Protein AF-A0A1W9U5G1-F1 (afdb_monomer_lite)

Secondary structure (DSSP, 8-state):
-HHHHHHTTSS-HHHHHHHHHHHHHHHHHHHS-GGG--HHHHHHHHHTHHHHHHHHHHHHHHHHH--

Foldseek 3Di:
DLVVCCVVVLADPVLSVLVVLVVVVVVCVVPPDPPPDDCVSVVVCVVCVVVSVVNNVVSNVVVVVVD

pLDDT: mean 84.23, std 12.67, range [46.34, 96.12]

Radius of gyration: 13.97 Å; chains: 1; bounding box: 33×23×34 Å

Structure (mmCIF, N/CA/C/O backbone):
data_AF-A0A1W9U5G1-F1
#
_entry.id   AF-A0A1W9U5G1-F1
#
loop_
_atom_site.group_PDB
_atom_site.id
_atom_site.type_symbol
_atom_site.label_atom_id
_atom_site.label_alt_id
_atom_site.label_comp_id
_atom_site.label_asym_id
_atom_site.label_entity_id
_atom_site.label_seq_id
_atom_site.pdbx_PDB_ins_code
_atom_site.Cartn_x
_atom_site.Cartn_y
_atom_site.Cartn_z
_atom_site.occupancy
_atom_site.B_iso_or_equiv
_atom_site.auth_seq_id
_atom_site.auth_comp_id
_atom_site.auth_asym_id
_atom_site.auth_atom_id
_atom_site.pdbx_PDB_model_num
ATOM 1 N N . MET A 1 1 ? -0.220 12.013 7.038 1.00 74.62 1 MET A N 1
ATOM 2 C CA . MET A 1 1 ? -1.432 11.185 6.849 1.00 74.62 1 MET A CA 1
ATOM 3 C C . MET A 1 1 ? -1.171 9.722 7.182 1.00 74.62 1 MET A C 1
ATOM 5 O O . MET A 1 1 ? -1.786 9.269 8.128 1.00 74.62 1 MET A O 1
ATOM 9 N N . LEU A 1 2 ? -0.247 9.006 6.517 1.00 87.81 2 LEU A N 1
ATOM 10 C CA . LEU A 1 2 ? 0.002 7.579 6.816 1.00 87.81 2 LEU A CA 1
ATOM 11 C C . LEU A 1 2 ? 0.459 7.324 8.269 1.00 87.81 2 LEU A C 1
ATOM 13 O O . LEU A 1 2 ? -0.181 6.570 8.984 1.00 87.81 2 LEU A O 1
ATOM 17 N N . ILE A 1 3 ? 1.478 8.051 8.744 1.00 90.94 3 ILE A N 1
ATOM 18 C CA . ILE A 1 3 ? 1.970 7.954 10.138 1.00 90.94 3 ILE A CA 1
ATOM 19 C C . ILE A 1 3 ? 0.884 8.298 11.169 1.00 90.94 3 ILE A C 1
ATOM 21 O O . ILE A 1 3 ? 0.846 7.762 12.268 1.00 90.94 3 ILE A O 1
ATOM 25 N N . THR A 1 4 ? -0.037 9.194 10.813 1.00 92.75 4 THR A N 1
ATOM 26 C CA . THR A 1 4 ? -1.157 9.558 11.685 1.00 92.75 4 THR A CA 1
ATOM 27 C C . THR A 1 4 ? -2.139 8.396 11.842 1.00 92.75 4 THR A C 1
ATOM 29 O O . THR A 1 4 ? -2.638 8.185 12.940 1.00 92.75 4 THR A O 1
ATOM 32 N N . ALA A 1 5 ? -2.398 7.640 10.769 1.00 89.94 5 ALA A N 1
ATOM 33 C CA . ALA A 1 5 ? -3.249 6.453 10.815 1.00 89.94 5 ALA A CA 1
ATOM 34 C C . ALA A 1 5 ? -2.597 5.321 11.625 1.00 89.94 5 ALA A C 1
ATOM 36 O O . ALA A 1 5 ? -3.276 4.676 12.418 1.00 89.94 5 ALA A O 1
ATOM 37 N N . GLU A 1 6 ? -1.280 5.147 11.493 1.00 93.00 6 GLU A N 1
ATOM 38 C CA 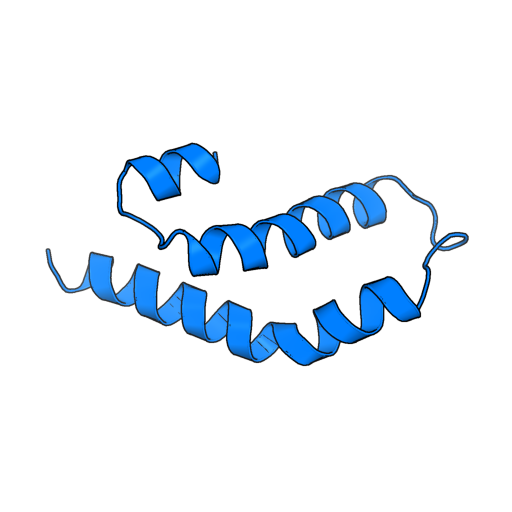. GLU A 1 6 ? -0.501 4.217 12.318 1.00 93.00 6 GLU A CA 1
ATOM 39 C C . GLU A 1 6 ? -0.611 4.561 13.811 1.00 93.00 6 GLU A C 1
ATOM 41 O O . GLU A 1 6 ? -1.019 3.731 14.617 1.00 93.00 6 GLU A O 1
ATOM 46 N N . HIS A 1 7 ? -0.330 5.813 14.189 1.00 93.44 7 HIS A N 1
ATOM 47 C CA . HIS A 1 7 ? -0.419 6.255 15.586 1.00 93.44 7 HIS A CA 1
ATOM 48 C C . HIS A 1 7 ? -1.841 6.178 16.160 1.00 93.44 7 HIS A C 1
ATOM 50 O O . HIS A 1 7 ? -2.007 6.043 17.369 1.00 93.44 7 HIS A O 1
ATOM 56 N N . ALA A 1 8 ? -2.863 6.281 15.309 1.00 91.75 8 ALA A N 1
ATOM 57 C CA . ALA A 1 8 ? -4.258 6.119 15.701 1.00 91.75 8 ALA A CA 1
ATOM 58 C C . ALA A 1 8 ? -4.690 4.643 15.818 1.00 91.75 8 ALA A C 1
ATOM 60 O O . ALA A 1 8 ? -5.848 4.389 16.135 1.00 91.75 8 ALA A O 1
ATOM 61 N N . GLY A 1 9 ? -3.797 3.682 15.547 1.00 89.69 9 GLY A N 1
ATOM 62 C CA . GLY A 1 9 ? -4.106 2.249 15.573 1.00 89.69 9 GLY A CA 1
ATOM 63 C C . GLY A 1 9 ? -5.028 1.792 14.441 1.00 89.69 9 GLY A C 1
ATOM 64 O O . GLY A 1 9 ? -5.603 0.716 14.526 1.00 89.69 9 GLY A O 1
ATOM 65 N N . ILE A 1 10 ? -5.187 2.609 13.395 1.00 90.94 10 ILE A N 1
ATOM 66 C CA . ILE A 1 10 ? -6.032 2.303 12.230 1.00 90.94 10 ILE A CA 1
ATOM 67 C C . ILE A 1 10 ? -5.320 1.309 11.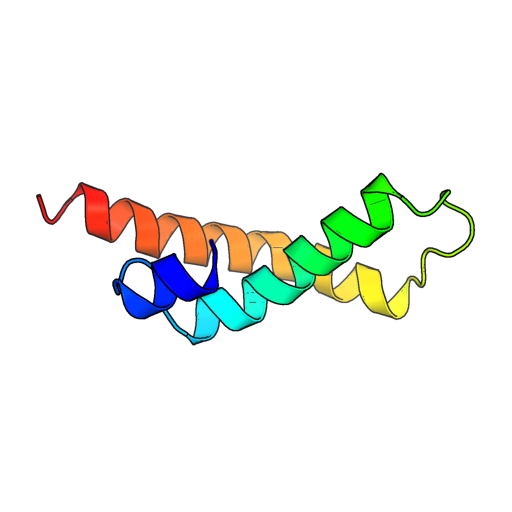306 1.00 90.94 10 ILE A C 1
ATOM 69 O O . ILE A 1 10 ? -5.953 0.487 10.657 1.00 90.94 10 ILE A 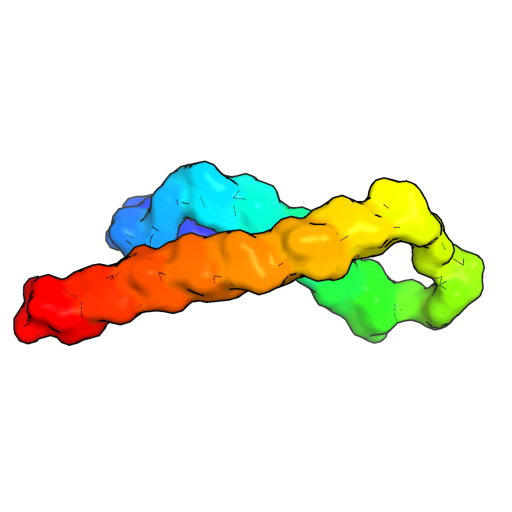O 1
ATOM 73 N N . ILE A 1 11 ? -3.996 1.410 11.225 1.00 93.75 11 ILE A N 1
ATOM 74 C CA . ILE A 1 11 ? -3.169 0.483 10.460 1.00 93.75 11 ILE A CA 1
ATOM 75 C C . ILE A 1 11 ? -1.956 0.066 11.279 1.00 93.75 11 ILE A C 1
ATOM 77 O O . ILE A 1 11 ? -1.440 0.835 12.093 1.00 93.75 11 ILE A O 1
ATOM 81 N N . SER A 1 12 ? -1.482 -1.147 11.043 1.00 94.25 12 SER A N 1
ATOM 82 C CA . SER A 1 12 ? -0.305 -1.703 11.685 1.00 94.25 12 SER A CA 1
ATOM 83 C C . SER A 1 12 ? 0.983 -1.044 11.186 1.00 94.25 12 SER A C 1
ATOM 85 O O . SER A 1 12 ? 1.085 -0.547 10.061 1.00 94.25 12 SER A O 1
ATOM 87 N N . VAL A 1 13 ? 2.023 -1.085 12.021 1.00 93.50 13 VAL A N 1
ATOM 88 C CA . VAL A 1 13 ? 3.366 -0.605 11.655 1.00 93.50 13 VAL A CA 1
ATOM 89 C C . VAL A 1 13 ? 3.902 -1.360 10.429 1.00 93.50 13 VAL A C 1
ATOM 91 O O . VAL A 1 13 ? 4.495 -0.760 9.534 1.00 93.50 13 VAL A O 1
ATOM 94 N N . SER A 1 14 ? 3.656 -2.673 10.342 1.00 93.00 14 SER A N 1
ATOM 95 C CA . SER A 1 14 ? 4.100 -3.497 9.211 1.00 93.00 14 SER A CA 1
ATOM 96 C C . SER A 1 14 ? 3.407 -3.104 7.906 1.00 93.00 14 SER A C 1
ATOM 98 O O . SER A 1 14 ? 4.073 -3.013 6.870 1.00 93.00 14 SER A O 1
ATOM 100 N N . LEU A 1 15 ? 2.103 -2.818 7.939 1.00 93.88 15 LEU A N 1
ATOM 101 C CA . LEU A 1 15 ? 1.370 -2.325 6.777 1.00 93.88 15 LEU A CA 1
ATOM 102 C C . LEU A 1 15 ? 1.838 -0.921 6.374 1.00 93.88 15 LEU A C 1
ATOM 104 O O . LEU A 1 15 ? 2.025 -0.655 5.185 1.00 93.88 15 LEU A O 1
ATOM 108 N N . THR A 1 16 ? 2.119 -0.046 7.341 1.00 94.81 16 THR A N 1
ATOM 109 C CA . THR A 1 16 ? 2.679 1.287 7.082 1.00 94.81 16 THR A CA 1
ATOM 110 C C . THR A 1 16 ? 4.015 1.219 6.341 1.00 94.81 16 THR A C 1
ATOM 112 O O . THR A 1 16 ? 4.187 1.919 5.340 1.00 94.81 16 THR A O 1
ATOM 115 N N . GLU A 1 17 ? 4.945 0.354 6.754 1.00 92.75 17 GLU A N 1
ATOM 116 C CA . GLU A 1 17 ? 6.227 0.179 6.051 1.00 92.75 17 GLU A CA 1
ATOM 117 C C . GLU A 1 17 ? 6.048 -0.316 4.610 1.00 92.75 17 GLU A C 1
ATOM 119 O O . GLU A 1 17 ? 6.733 0.151 3.692 1.00 92.75 17 GLU A O 1
ATOM 124 N N . LYS A 1 18 ? 5.085 -1.215 4.370 1.00 93.06 18 LYS A N 1
ATOM 125 C CA . LYS A 1 18 ? 4.749 -1.657 3.010 1.00 93.06 18 LYS A CA 1
ATOM 126 C C . LYS A 1 18 ? 4.182 -0.490 2.189 1.00 93.06 18 LYS A C 1
ATOM 128 O O . LYS A 1 18 ? 4.706 -0.204 1.114 1.00 93.06 18 LYS A O 1
ATOM 133 N N . LEU A 1 19 ? 3.200 0.248 2.714 1.00 93.50 19 LEU A N 1
ATOM 134 C CA . LEU A 1 19 ? 2.525 1.362 2.027 1.00 93.50 19 LEU A CA 1
ATOM 135 C C . LEU A 1 19 ? 3.434 2.567 1.737 1.00 93.50 19 LEU A C 1
ATOM 137 O O . LEU A 1 19 ? 3.241 3.242 0.721 1.00 93.50 19 LEU A O 1
ATOM 141 N N . LYS A 1 20 ? 4.456 2.832 2.565 1.00 91.31 20 LYS A N 1
ATOM 142 C CA . LYS A 1 20 ? 5.452 3.896 2.315 1.00 91.31 20 LYS A CA 1
ATOM 143 C C . LYS A 1 20 ? 6.092 3.767 0.934 1.00 91.31 20 LYS A C 1
ATOM 145 O O . LYS A 1 20 ? 6.213 4.769 0.227 1.00 91.31 20 LYS A O 1
ATOM 150 N N . ARG A 1 21 ? 6.451 2.543 0.530 1.00 88.69 21 ARG A N 1
ATOM 151 C CA . ARG A 1 21 ? 7.088 2.270 -0.768 1.00 88.69 21 ARG A CA 1
ATOM 152 C C . ARG A 1 21 ? 6.166 2.622 -1.942 1.00 88.69 21 ARG A C 1
ATOM 154 O O . ARG A 1 21 ? 6.612 3.255 -2.895 1.00 88.69 21 ARG A O 1
ATOM 161 N N . TYR A 1 22 ? 4.870 2.332 -1.829 1.00 90.50 22 TYR A N 1
ATOM 162 C CA . TYR A 1 22 ? 3.871 2.681 -2.848 1.00 90.50 22 TYR A CA 1
ATOM 163 C C . TYR A 1 22 ? 3.572 4.182 -2.909 1.00 90.50 22 TYR A C 1
ATOM 165 O O . TYR A 1 22 ? 3.376 4.728 -3.992 1.00 90.50 22 TYR A O 1
ATOM 173 N N . LEU A 1 23 ? 3.561 4.885 -1.772 1.00 87.81 23 LEU A N 1
ATOM 174 C CA . LEU A 1 23 ? 3.389 6.343 -1.760 1.00 87.81 23 LEU A CA 1
ATOM 175 C C . LEU A 1 23 ? 4.602 7.071 -2.346 1.00 87.81 23 LEU A C 1
ATOM 177 O O . LEU A 1 23 ? 4.427 8.054 -3.069 1.00 87.81 23 LEU A O 1
ATOM 181 N N . ALA A 1 24 ? 5.810 6.574 -2.070 1.00 83.00 24 ALA A N 1
ATOM 182 C CA . ALA A 1 24 ? 7.024 7.049 -2.720 1.00 83.00 24 ALA A CA 1
ATOM 183 C C . ALA A 1 24 ? 6.937 6.804 -4.231 1.00 83.00 24 ALA A C 1
ATOM 185 O O . ALA A 1 24 ? 7.083 7.745 -5.006 1.00 83.00 24 ALA A O 1
ATOM 186 N N . PHE A 1 25 ? 6.582 5.584 -4.650 1.00 82.75 25 PHE A N 1
ATOM 187 C CA . PHE A 1 25 ? 6.370 5.247 -6.058 1.00 82.75 25 PHE A CA 1
ATOM 188 C C . PHE A 1 25 ? 5.338 6.155 -6.734 1.00 82.75 25 PHE A C 1
ATOM 190 O O . PHE A 1 25 ? 5.611 6.690 -7.802 1.00 82.75 25 PHE A O 1
ATOM 197 N N . ARG A 1 26 ? 4.193 6.425 -6.093 1.00 81.75 26 ARG A N 1
ATOM 198 C CA . ARG A 1 26 ? 3.194 7.386 -6.589 1.00 81.75 26 ARG A CA 1
ATOM 199 C C . ARG A 1 26 ? 3.800 8.774 -6.794 1.00 81.75 26 ARG A C 1
ATOM 201 O O . ARG A 1 26 ? 3.486 9.426 -7.782 1.00 81.75 26 ARG A O 1
ATOM 208 N N . HIS A 1 27 ? 4.632 9.250 -5.869 1.00 73.56 27 HIS A N 1
ATOM 209 C CA . HIS A 1 27 ? 5.296 10.543 -6.023 1.00 73.56 27 HIS A CA 1
ATOM 210 C C . HIS A 1 27 ? 6.234 10.548 -7.236 1.00 73.56 27 HIS A C 1
ATOM 212 O O . HIS A 1 27 ? 6.154 11.481 -8.036 1.00 73.56 27 HIS A O 1
ATOM 218 N N . PHE A 1 28 ? 7.040 9.493 -7.405 1.00 70.06 28 PHE A N 1
ATOM 219 C CA . PHE A 1 28 ? 7.913 9.321 -8.566 1.00 70.06 28 PHE A CA 1
ATOM 220 C C . PHE A 1 28 ? 7.116 9.236 -9.869 1.00 70.06 28 PHE A C 1
ATOM 222 O O . PHE A 1 28 ? 7.376 10.015 -10.770 1.00 70.06 28 PHE A O 1
ATOM 229 N N . PHE A 1 29 ? 6.093 8.390 -9.968 1.00 71.12 29 PHE A N 1
ATOM 230 C CA . PHE A 1 29 ? 5.315 8.225 -11.200 1.00 71.12 29 PHE A CA 1
ATOM 231 C C . PHE A 1 29 ? 4.530 9.487 -11.592 1.00 71.12 29 PHE A C 1
ATOM 233 O O . PHE A 1 29 ? 4.372 9.784 -12.772 1.00 71.12 29 PHE A O 1
ATOM 240 N N . SER A 1 30 ? 4.058 10.264 -10.610 1.00 70.69 30 SER A N 1
ATOM 241 C CA . SER A 1 30 ? 3.350 11.522 -10.873 1.00 70.69 30 SER A CA 1
ATOM 242 C C . SER A 1 30 ? 4.257 12.663 -11.355 1.00 70.69 30 SER A C 1
ATOM 244 O O . SER A 1 30 ? 3.734 13.623 -11.915 1.00 70.69 30 SER A O 1
ATOM 246 N N . HIS A 1 31 ? 5.575 12.605 -11.114 1.00 66.75 31 HIS A N 1
ATOM 247 C CA . HIS A 1 31 ? 6.500 13.723 -11.388 1.00 66.75 31 HIS A CA 1
ATOM 248 C C . HIS A 1 31 ? 7.695 13.364 -12.284 1.00 66.75 31 HIS A C 1
ATOM 250 O O . HIS A 1 31 ? 8.288 14.261 -12.881 1.00 66.75 31 HIS A O 1
ATOM 256 N N . ALA A 1 32 ? 8.059 12.088 -12.396 1.00 58.44 32 ALA A N 1
ATOM 257 C CA . ALA A 1 32 ? 9.137 11.605 -13.243 1.00 58.44 32 ALA A CA 1
ATOM 258 C C . ALA A 1 32 ? 8.550 11.054 -14.545 1.00 58.44 32 ALA A C 1
ATOM 260 O O . ALA A 1 32 ? 7.799 10.078 -14.562 1.00 58.44 32 ALA A O 1
ATOM 261 N N . TYR A 1 33 ? 8.911 11.711 -15.647 1.00 54.81 33 TYR A N 1
ATOM 262 C CA . TYR A 1 33 ? 8.732 11.207 -17.002 1.00 54.81 33 TYR A CA 1
ATOM 263 C C . TYR A 1 33 ? 9.274 9.775 -17.073 1.00 54.81 33 TYR A C 1
ATOM 265 O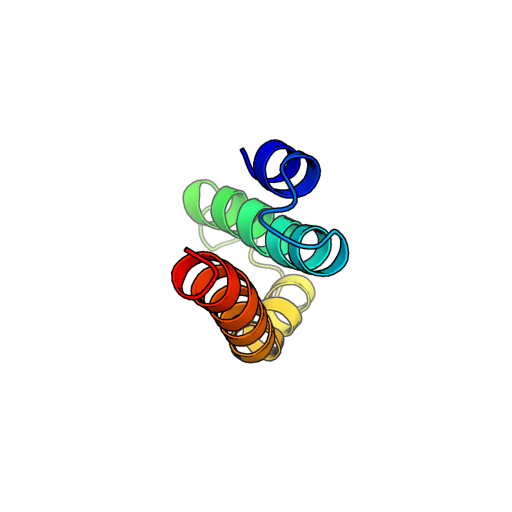 O . TYR A 1 33 ? 10.324 9.500 -16.501 1.00 54.81 33 TYR A O 1
ATOM 273 N N . ALA A 1 34 ? 8.577 8.887 -17.786 1.00 5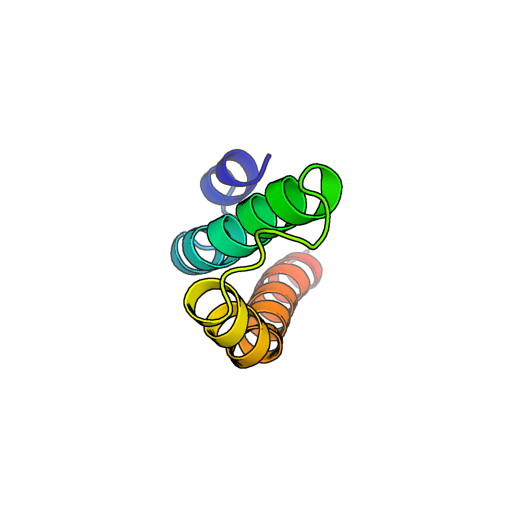7.97 34 ALA A N 1
ATOM 274 C CA . ALA A 1 34 ? 8.816 7.442 -17.911 1.00 57.97 34 ALA A CA 1
ATOM 275 C C . ALA A 1 34 ? 10.253 6.981 -18.291 1.00 57.97 34 ALA A C 1
ATOM 277 O O . ALA A 1 34 ? 10.468 5.791 -18.499 1.00 57.97 34 ALA A O 1
ATOM 278 N N . LEU A 1 35 ? 11.223 7.895 -18.396 1.00 55.28 35 LEU A N 1
ATOM 279 C CA . LEU A 1 35 ? 12.624 7.651 -18.723 1.00 55.28 35 LEU A CA 1
ATOM 280 C C . LEU A 1 35 ? 13.468 7.059 -17.575 1.00 55.28 35 LEU A C 1
ATOM 282 O O . LEU A 1 35 ? 14.397 6.325 -17.884 1.00 55.28 35 LEU A O 1
ATOM 286 N N . ASP A 1 36 ? 13.151 7.317 -16.297 1.00 64.00 36 ASP A N 1
ATOM 287 C CA . ASP A 1 36 ? 13.947 6.849 -15.132 1.00 64.00 36 ASP A CA 1
ATOM 288 C C . ASP A 1 36 ? 13.223 5.775 -14.292 1.00 64.00 36 ASP A C 1
ATOM 290 O O . ASP A 1 36 ? 13.353 5.689 -13.067 1.00 64.00 36 ASP A O 1
ATOM 294 N N . LEU A 1 37 ? 12.408 4.940 -14.939 1.00 68.69 37 LEU A N 1
ATOM 295 C CA . LEU A 1 37 ? 11.791 3.791 -14.276 1.00 68.69 37 LEU A CA 1
ATOM 296 C C . LEU A 1 37 ? 12.833 2.677 -14.127 1.00 68.69 37 LEU A C 1
ATOM 298 O O . LEU A 1 37 ? 13.133 1.974 -15.085 1.00 68.69 37 LEU A O 1
ATOM 302 N N . PHE A 1 38 ? 13.368 2.506 -12.918 1.00 77.75 38 PHE A N 1
ATOM 303 C CA . PHE A 1 38 ? 14.276 1.409 -12.581 1.00 77.75 38 PHE A CA 1
ATOM 304 C C . PHE A 1 38 ? 13.480 0.113 -12.344 1.00 77.75 38 PHE A C 1
ATOM 306 O O . PHE A 1 38 ? 12.800 0.007 -11.317 1.00 77.75 38 PHE A O 1
ATOM 313 N N . PRO A 1 39 ? 13.552 -0.888 -13.241 1.00 79.75 39 PRO A N 1
ATOM 314 C CA . PRO A 1 39 ? 12.726 -2.094 -13.152 1.00 79.75 39 PRO A CA 1
ATOM 315 C C . PRO A 1 39 ? 12.923 -2.851 -11.838 1.00 79.75 39 PRO A C 1
ATOM 317 O O . PRO A 1 39 ? 11.949 -3.313 -11.255 1.00 79.75 39 PRO A O 1
ATOM 320 N N . ASP A 1 40 ? 14.152 -2.877 -11.320 1.00 84.19 40 ASP A N 1
ATOM 321 C CA . ASP A 1 40 ? 14.507 -3.549 -10.065 1.00 84.19 40 ASP A CA 1
ATOM 322 C C . ASP A 1 40 ? 13.798 -2.954 -8.837 1.00 84.19 40 ASP A C 1
ATOM 324 O O . ASP A 1 40 ? 13.603 -3.633 -7.831 1.00 84.19 40 ASP A O 1
ATOM 328 N N . HIS A 1 41 ? 13.376 -1.688 -8.912 1.00 81.75 41 HIS A N 1
ATOM 329 C CA . HIS A 1 41 ? 12.601 -1.032 -7.860 1.00 81.75 41 HIS A CA 1
ATOM 330 C C . HIS A 1 41 ? 11.088 -1.190 -8.048 1.00 81.75 41 HIS A C 1
ATOM 332 O O . HIS A 1 41 ? 10.341 -1.089 -7.076 1.00 81.75 41 HIS A O 1
ATOM 338 N N . ILE A 1 42 ? 10.628 -1.434 -9.278 1.00 84.12 42 ILE A N 1
ATOM 339 C CA . ILE A 1 42 ? 9.203 -1.523 -9.621 1.00 84.12 42 ILE A CA 1
ATOM 340 C C . ILE A 1 42 ? 8.702 -2.959 -9.546 1.00 84.12 42 ILE A C 1
ATOM 342 O O . ILE A 1 42 ? 7.609 -3.175 -9.034 1.00 84.12 42 ILE A O 1
ATOM 346 N N . ALA A 1 43 ? 9.486 -3.931 -10.016 1.00 88.31 43 ALA A N 1
ATOM 347 C CA . ALA A 1 43 ? 9.096 -5.337 -10.024 1.00 88.31 43 ALA A CA 1
ATOM 348 C C . ALA A 1 43 ? 8.633 -5.823 -8.637 1.00 88.31 43 ALA A C 1
ATOM 350 O O . ALA A 1 43 ? 7.510 -6.316 -8.556 1.00 88.31 43 ALA A O 1
ATOM 351 N N . PRO A 1 44 ? 9.348 -5.539 -7.525 1.00 89.62 44 PRO A N 1
ATOM 352 C CA . PRO A 1 44 ? 8.874 -5.931 -6.197 1.00 89.62 44 PRO A CA 1
ATOM 353 C C . PRO A 1 44 ? 7.551 -5.262 -5.799 1.00 89.62 44 PRO A C 1
ATOM 355 O O . PRO A 1 44 ? 6.754 -5.848 -5.082 1.00 89.62 44 PRO A O 1
ATOM 358 N N . LEU A 1 45 ? 7.295 -4.028 -6.252 1.00 89.62 45 LEU A N 1
ATOM 359 C CA . LEU A 1 45 ? 6.034 -3.334 -5.969 1.00 89.62 45 LEU A CA 1
ATOM 360 C C . LEU A 1 45 ? 4.867 -3.945 -6.738 1.00 89.62 45 LEU A C 1
ATOM 362 O O . LEU A 1 45 ? 3.750 -3.940 -6.240 1.00 89.62 45 LEU A 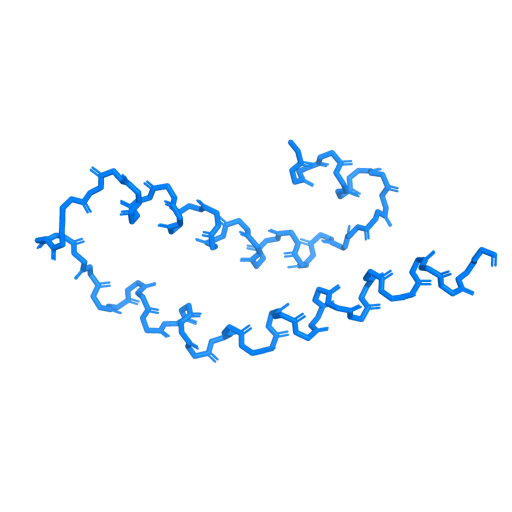O 1
ATOM 366 N N . VAL A 1 46 ? 5.108 -4.426 -7.957 1.00 90.31 46 VAL A N 1
ATOM 367 C CA . VAL A 1 46 ? 4.083 -5.088 -8.768 1.00 90.31 46 VAL A CA 1
ATOM 368 C C . VAL A 1 46 ? 3.807 -6.487 -8.230 1.00 90.31 46 VAL A C 1
ATOM 370 O O . VAL A 1 46 ? 2.642 -6.851 -8.092 1.00 90.31 46 VAL A O 1
ATOM 373 N N . ASP A 1 47 ? 4.850 -7.233 -7.874 1.00 93.94 47 ASP A N 1
ATOM 374 C CA . ASP A 1 47 ? 4.727 -8.589 -7.335 1.00 93.94 47 ASP A CA 1
ATOM 375 C C . ASP A 1 47 ? 3.998 -8.591 -5.980 1.00 93.94 47 ASP A C 1
ATOM 377 O O . ASP A 1 47 ? 3.094 -9.399 -5.757 1.00 93.94 47 ASP A O 1
ATOM 381 N N . ASP A 1 48 ? 4.312 -7.627 -5.107 1.00 93.81 48 ASP A N 1
ATOM 382 C CA . ASP A 1 48 ? 3.733 -7.538 -3.762 1.00 93.81 48 ASP A CA 1
ATOM 383 C C . ASP A 1 48 ? 2.341 -6.866 -3.735 1.00 93.81 48 ASP A C 1
ATOM 385 O O . ASP A 1 48 ? 1.675 -6.879 -2.693 1.00 93.81 48 ASP A O 1
ATOM 389 N N . VAL A 1 49 ? 1.872 -6.246 -4.832 1.00 93.81 49 VAL A N 1
ATOM 390 C CA . VAL A 1 49 ? 0.703 -5.335 -4.791 1.00 93.81 49 VAL A CA 1
ATOM 391 C C . VAL A 1 49 ? -0.567 -6.019 -4.291 1.00 93.81 49 VAL A C 1
ATOM 393 O O . VAL A 1 49 ? -1.326 -5.425 -3.524 1.00 93.81 49 VAL A O 1
ATOM 396 N N . GLY A 1 50 ? -0.786 -7.275 -4.691 1.00 95.44 50 GLY A N 1
ATOM 397 C CA . GLY A 1 50 ? -1.960 -8.048 -4.294 1.00 95.44 50 GLY A CA 1
ATOM 398 C C . GLY A 1 50 ? -1.965 -8.346 -2.797 1.00 95.44 50 GLY A C 1
ATOM 399 O O . GLY A 1 50 ? -2.961 -8.099 -2.123 1.00 95.44 50 GLY A O 1
ATOM 400 N N . GLU A 1 51 ? -0.834 -8.805 -2.258 1.00 95.94 51 GLU A N 1
ATOM 401 C CA . GLU A 1 51 ? -0.696 -9.104 -0.828 1.00 95.94 51 GLU A CA 1
ATOM 402 C C . GLU A 1 51 ? -0.853 -7.840 0.025 1.00 95.94 51 GLU A C 1
ATOM 404 O O . GLU A 1 51 ? -1.534 -7.846 1.054 1.00 95.94 51 GLU A O 1
ATOM 409 N N . VAL A 1 52 ? -0.238 -6.734 -0.403 1.00 95.31 52 VAL A N 1
ATOM 410 C CA . VAL A 1 52 ? -0.306 -5.455 0.314 1.00 95.31 52 VAL A CA 1
ATOM 411 C C . VAL A 1 52 ? -1.728 -4.909 0.313 1.00 95.31 52 VAL A C 1
ATOM 413 O O . VAL A 1 52 ? -2.194 -4.429 1.347 1.00 95.31 52 VAL A O 1
ATOM 416 N N . PHE A 1 53 ? -2.425 -5.002 -0.819 1.00 95.44 53 PHE A N 1
ATOM 417 C CA . PHE A 1 53 ? -3.809 -4.561 -0.923 1.00 95.44 53 PHE A CA 1
ATOM 418 C C . PHE A 1 53 ? -4.748 -5.406 -0.062 1.00 95.44 53 PHE A C 1
ATOM 420 O O . PHE A 1 53 ? -5.565 -4.842 0.664 1.00 95.44 53 PHE A O 1
ATOM 427 N N . GLU A 1 54 ? -4.602 -6.731 -0.068 1.00 96.12 54 GLU A N 1
ATOM 428 C CA . GLU A 1 54 ? -5.396 -7.598 0.807 1.00 96.12 54 GLU A CA 1
ATOM 429 C C . GLU A 1 54 ? -5.108 -7.333 2.288 1.00 96.12 54 GLU A C 1
ATOM 431 O O . GLU A 1 54 ? -6.043 -7.242 3.080 1.00 96.12 54 GLU A O 1
ATOM 436 N N . SER A 1 55 ? -3.843 -7.118 2.663 1.00 94.31 55 SER A N 1
ATOM 437 C CA . SER A 1 55 ? -3.476 -6.748 4.039 1.00 94.31 55 SER A CA 1
ATOM 438 C C . SER A 1 55 ? -4.147 -5.437 4.462 1.00 94.31 55 SER A C 1
ATOM 440 O O . SER A 1 55 ? -4.720 -5.348 5.545 1.00 94.31 55 SER A O 1
ATOM 442 N N . PHE A 1 56 ? -4.134 -4.433 3.581 1.00 94.56 56 PHE A N 1
ATOM 443 C CA . PHE A 1 56 ? -4.837 -3.173 3.810 1.00 94.56 56 PHE A CA 1
ATOM 444 C C . PHE A 1 56 ? -6.344 -3.378 3.956 1.00 94.56 56 PHE A C 1
ATOM 446 O O . PHE A 1 56 ? -6.946 -2.858 4.892 1.00 94.56 56 PHE A O 1
ATOM 453 N N . ARG A 1 57 ? -6.954 -4.156 3.060 1.00 94.81 57 ARG A N 1
ATOM 454 C CA . ARG A 1 57 ? -8.390 -4.434 3.082 1.00 94.81 57 ARG A CA 1
ATOM 455 C C . ARG A 1 57 ? -8.811 -5.115 4.380 1.00 94.81 57 ARG A C 1
ATOM 457 O O . ARG A 1 57 ? -9.775 -4.675 4.989 1.00 94.81 57 ARG A O 1
ATOM 464 N N . VAL A 1 58 ? -8.069 -6.127 4.831 1.00 94.19 58 VAL A N 1
ATOM 465 C CA . VAL A 1 58 ? -8.346 -6.838 6.089 1.00 94.19 58 VAL A CA 1
ATOM 466 C C . VAL A 1 58 ? -8.297 -5.897 7.291 1.00 94.19 58 VAL A C 1
ATOM 468 O O . VAL A 1 58 ? -9.208 -5.932 8.116 1.00 94.19 58 VAL A O 1
ATOM 471 N N . GLU A 1 59 ? -7.271 -5.049 7.395 1.00 93.19 59 GLU A N 1
ATOM 472 C CA . GLU A 1 59 ? -7.155 -4.114 8.522 1.00 93.19 59 GLU A CA 1
ATOM 473 C C . GLU A 1 59 ? -8.282 -3.068 8.515 1.00 93.19 59 GLU A C 1
ATOM 475 O O . GLU A 1 59 ? -8.869 -2.790 9.559 1.00 93.19 59 GLU A O 1
ATOM 480 N N . ILE A 1 60 ? -8.655 -2.540 7.345 1.00 91.94 60 ILE A N 1
ATOM 481 C CA . ILE A 1 60 ? -9.749 -1.566 7.236 1.00 91.94 60 ILE A CA 1
ATOM 482 C C . ILE A 1 60 ? -11.118 -2.205 7.477 1.00 91.94 60 ILE A C 1
ATOM 484 O O . ILE A 1 60 ? -11.923 -1.639 8.216 1.00 91.94 60 ILE A O 1
ATOM 488 N N . ASP A 1 61 ? -11.390 -3.370 6.890 1.00 92.50 61 ASP A N 1
ATOM 489 C CA . ASP A 1 61 ? -12.646 -4.093 7.101 1.00 92.50 61 ASP A CA 1
ATOM 490 C C . ASP A 1 61 ? -12.804 -4.442 8.591 1.00 92.50 61 ASP A C 1
ATOM 492 O O . ASP A 1 61 ? -13.878 -4.239 9.157 1.00 92.50 61 ASP A O 1
ATOM 496 N N . GLY A 1 62 ? -11.723 -4.862 9.263 1.00 87.38 62 GLY A N 1
ATOM 497 C CA . GLY A 1 62 ? -11.708 -5.109 10.709 1.00 87.38 62 GLY A CA 1
ATOM 498 C C . GLY A 1 62 ? -12.221 -3.919 11.526 1.00 87.38 62 GLY A C 1
ATOM 499 O O . GLY A 1 62 ? -13.090 -4.087 12.378 1.00 87.38 62 GLY A O 1
ATOM 500 N N . LEU A 1 63 ? -11.792 -2.699 11.192 1.00 83.75 63 LEU A N 1
ATOM 501 C CA . LEU A 1 63 ? -12.263 -1.475 11.855 1.00 83.75 63 LEU A CA 1
ATOM 502 C C . LEU A 1 63 ? -13.728 -1.129 11.565 1.00 83.75 63 LEU A C 1
ATOM 504 O O . LEU A 1 63 ? -14.369 -0.436 12.357 1.00 83.75 63 LEU A O 1
ATOM 508 N N . VAL A 1 64 ? -14.246 -1.530 10.402 1.00 72.62 64 VAL A N 1
ATOM 509 C CA . VAL A 1 64 ? -15.636 -1.264 10.001 1.00 72.62 64 VAL A CA 1
ATOM 510 C C . VAL A 1 64 ? -16.602 -2.205 10.723 1.00 72.62 64 VAL A C 1
ATOM 512 O O . VAL A 1 64 ? -17.716 -1.787 11.034 1.00 72.62 64 VAL A O 1
ATOM 515 N N . PHE A 1 65 ? -16.179 -3.435 11.025 1.00 62.09 65 PHE A N 1
ATOM 516 C CA . PHE A 1 65 ? -17.004 -4.444 11.699 1.00 62.09 65 PHE A CA 1
ATOM 517 C C . PHE A 1 65 ? -16.865 -4.472 13.233 1.00 62.09 65 PHE A C 1
ATOM 519 O O . PHE A 1 65 ? -17.687 -5.104 13.890 1.00 62.09 65 PHE A O 1
ATOM 526 N N . GLU A 1 66 ? -15.887 -3.771 13.818 1.00 56.06 66 GLU A N 1
ATOM 527 C CA . GLU A 1 66 ? -15.760 -3.564 15.277 1.00 56.06 66 GLU A CA 1
ATOM 528 C C . GLU A 1 66 ? -16.570 -2.362 15.820 1.00 56.06 66 GLU A C 1
ATOM 530 O O . GLU A 1 66 ? -16.410 -1.976 16.980 1.00 56.06 66 GLU A O 1
ATOM 535 N N . LYS A 1 67 ? -17.447 -1.764 14.999 1.00 46.34 67 LYS A N 1
ATOM 536 C CA . LYS A 1 67 ? -18.354 -0.668 15.387 1.00 46.34 67 LYS A CA 1
ATOM 537 C C . LYS A 1 67 ? -19.784 -1.113 15.657 1.00 46.34 67 LYS A C 1
ATOM 539 O O . LYS A 1 67 ? -20.316 -1.929 14.876 1.00 46.34 67 LYS A O 1
#

Sequence (67 aa):
MLITAEHAGIISVSLTEKLKRYLAFRHFFSHAYALDLFPDHIAPLVDDVGEVFESFRVEIDGLVFEK